Protein AF-A0A8J8EDA4-F1 (afdb_monomer_lite)

Radius of gyration: 15.87 Å; chains: 1; bounding box: 40×23×46 Å

pLDDT: mean 73.43, std 11.75, range [42.28, 88.69]

Sequence (127 aa):
MEQHLRLLLFLRLFMRSFAFAYPLFLTVMYNFWIFGKLPGFAWVGYVVVMAVWELLMGIAGDRLPLKSLLVAYFVLALPLELPTVLFDGAYFDTVLVFLPWVIFWYGSLLILSLFLIKQQPENNLIH

Structure (mmCIF, N/CA/C/O backbone):
data_AF-A0A8J8EDA4-F1
#
_entry.id   AF-A0A8J8EDA4-F1
#
loop_
_atom_site.group_PDB
_atom_site.id
_atom_site.type_symbol
_atom_site.label_atom_id
_atom_site.label_alt_id
_atom_site.label_comp_id
_atom_site.label_asym_id
_atom_site.label_entity_id
_atom_site.label_seq_id
_atom_site.pdbx_PDB_ins_code
_atom_site.Cartn_x
_atom_site.Cartn_y
_atom_site.Cartn_z
_atom_site.occupancy
_atom_site.B_iso_or_equiv
_atom_site.auth_seq_id
_atom_site.auth_comp_id
_atom_site.auth_asym_id
_atom_site.auth_atom_id
_atom_site.pdbx_PDB_model_num
ATOM 1 N N . MET A 1 1 ? -12.394 8.547 17.768 1.00 63.25 1 MET A N 1
ATOM 2 C CA . MET A 1 1 ? -11.432 7.553 17.239 1.00 63.25 1 MET A CA 1
ATOM 3 C C . MET A 1 1 ? -11.789 7.180 15.804 1.00 63.25 1 MET A C 1
ATOM 5 O O . MET A 1 1 ? -10.956 7.392 14.933 1.00 63.25 1 MET A O 1
ATOM 9 N N . GLU A 1 2 ? -13.044 6.793 15.542 1.00 69.25 2 GLU A N 1
ATOM 10 C CA . GLU A 1 2 ? -13.562 6.459 14.199 1.00 69.25 2 GLU A CA 1
ATOM 11 C C . GLU A 1 2 ? -13.158 7.424 13.073 1.00 69.25 2 GLU A C 1
ATOM 13 O O . GLU A 1 2 ? -12.690 6.986 12.031 1.00 69.25 2 GLU A O 1
ATOM 18 N N . GLN A 1 3 ? -13.301 8.743 13.256 1.00 77.12 3 GLN A N 1
ATOM 19 C CA . GLN A 1 3 ? -12.997 9.712 12.189 1.00 77.12 3 GLN A CA 1
ATOM 20 C C . GLN A 1 3 ? -11.526 9.682 11.740 1.00 77.12 3 GLN A C 1
ATOM 22 O O . GLN A 1 3 ? -11.246 9.855 10.558 1.00 77.12 3 GLN A O 1
ATOM 27 N N . HIS A 1 4 ? -10.592 9.422 12.663 1.00 81.81 4 HIS A N 1
ATOM 28 C CA . HIS A 1 4 ? -9.163 9.341 12.344 1.00 81.81 4 HIS A CA 1
ATOM 29 C C . HIS A 1 4 ? -8.843 8.034 11.612 1.00 81.81 4 HIS A C 1
ATOM 31 O O . HIS A 1 4 ? -8.081 8.037 10.651 1.00 81.81 4 HIS A O 1
ATOM 37 N N . LEU A 1 5 ? -9.472 6.929 12.022 1.00 81.69 5 LEU A N 1
ATOM 38 C CA . LEU A 1 5 ? -9.348 5.636 11.351 1.00 81.69 5 LEU A CA 1
ATOM 39 C C . LEU A 1 5 ? -9.910 5.696 9.924 1.00 81.69 5 LEU A C 1
ATOM 41 O O . LEU A 1 5 ? -9.239 5.276 8.984 1.00 81.69 5 LEU A O 1
ATOM 45 N N . ARG A 1 6 ? -11.083 6.312 9.735 1.00 84.38 6 ARG A N 1
ATOM 46 C CA . ARG A 1 6 ? -11.661 6.551 8.402 1.00 84.38 6 ARG A CA 1
ATOM 47 C C . ARG A 1 6 ? -10.757 7.426 7.542 1.00 84.38 6 ARG A C 1
ATOM 49 O O . ARG A 1 6 ? -10.525 7.086 6.389 1.00 84.38 6 ARG A O 1
ATOM 56 N N . LEU A 1 7 ? -10.208 8.506 8.100 1.00 86.62 7 LEU A N 1
ATOM 57 C CA . LEU A 1 7 ? -9.264 9.369 7.387 1.00 86.62 7 LEU A CA 1
ATOM 58 C C . LEU A 1 7 ? -8.036 8.583 6.910 1.00 86.62 7 LEU A C 1
ATOM 60 O O . LEU A 1 7 ? -7.645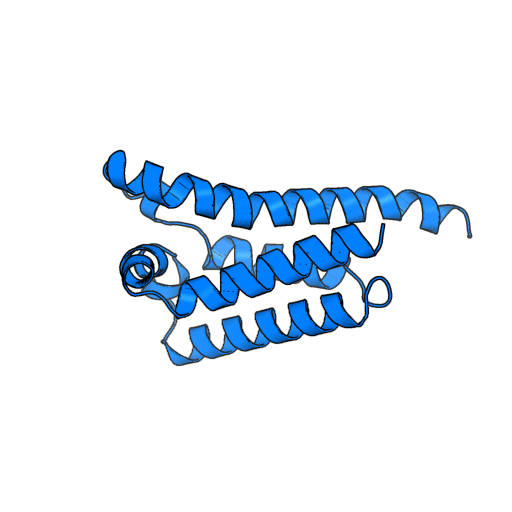 8.722 5.757 1.00 86.62 7 LEU A O 1
ATOM 64 N N . LEU A 1 8 ? -7.456 7.736 7.765 1.00 86.12 8 LEU A N 1
ATOM 65 C CA . LEU A 1 8 ? -6.308 6.900 7.404 1.00 86.12 8 LEU A CA 1
ATOM 66 C C . LEU A 1 8 ? -6.661 5.901 6.301 1.00 86.12 8 LEU A C 1
ATOM 68 O O . LEU A 1 8 ? -5.897 5.755 5.354 1.00 86.12 8 LEU A O 1
ATOM 72 N N . LEU A 1 9 ? -7.821 5.249 6.378 1.00 85.88 9 LEU A N 1
ATOM 73 C CA . LEU A 1 9 ? -8.271 4.314 5.343 1.00 85.88 9 LEU A CA 1
ATOM 74 C C . LEU A 1 9 ? -8.544 5.017 4.008 1.00 85.88 9 LEU A C 1
ATOM 76 O O . LEU A 1 9 ? -8.125 4.524 2.964 1.00 85.88 9 LEU A O 1
ATOM 80 N N . PHE A 1 10 ? -9.172 6.195 4.027 1.00 87.56 10 PHE A N 1
ATOM 81 C CA . PHE A 1 10 ? -9.386 6.989 2.816 1.00 87.56 10 PHE A CA 1
ATOM 82 C C . PHE A 1 10 ? -8.086 7.545 2.243 1.00 87.56 10 PHE A C 1
ATOM 84 O O . PHE A 1 10 ? -7.922 7.543 1.027 1.00 87.56 10 PHE A O 1
ATOM 91 N N . LEU A 1 11 ? -7.146 7.970 3.091 1.00 87.94 11 LEU A N 1
ATOM 92 C CA . LEU A 1 11 ? -5.807 8.366 2.661 1.00 87.94 11 LEU A CA 1
ATOM 93 C C . LEU A 1 11 ? -5.125 7.210 1.929 1.00 87.94 11 LEU A C 1
ATOM 95 O O . LEU A 1 11 ? -4.564 7.410 0.857 1.00 87.94 11 LEU A O 1
ATOM 99 N N . ARG A 1 12 ? -5.205 5.991 2.464 1.00 86.69 12 ARG A N 1
ATOM 100 C CA . ARG A 1 12 ? -4.628 4.818 1.803 1.00 86.69 12 ARG A CA 1
ATOM 101 C C . ARG A 1 12 ? -5.326 4.476 0.493 1.00 86.69 12 ARG A C 1
ATOM 103 O O . ARG A 1 12 ? -4.638 4.253 -0.498 1.00 86.69 12 ARG A O 1
ATOM 110 N N . LEU A 1 13 ? -6.657 4.515 0.454 1.00 85.88 13 LEU A N 1
ATOM 111 C CA . LEU A 1 13 ? -7.428 4.304 -0.773 1.00 85.88 13 LEU A CA 1
ATOM 112 C C . LEU A 1 13 ? -7.072 5.341 -1.850 1.00 85.88 13 LEU A C 1
ATOM 114 O O . LEU A 1 13 ? -6.900 4.995 -3.022 1.00 85.88 13 LEU A O 1
ATOM 118 N N . PHE A 1 14 ? -6.930 6.606 -1.447 1.00 85.44 14 PHE A N 1
ATOM 119 C CA . PHE A 1 14 ? -6.490 7.699 -2.308 1.00 85.44 14 PHE A CA 1
ATOM 120 C C . PHE A 1 14 ? -5.103 7.404 -2.869 1.00 85.44 14 PHE A C 1
ATOM 122 O O . PHE A 1 14 ? -4.931 7.366 -4.083 1.00 85.44 14 PHE A O 1
ATOM 129 N N . MET A 1 15 ? -4.139 7.101 -2.003 1.00 81.00 15 MET A N 1
ATOM 130 C CA . MET A 1 15 ? -2.782 6.754 -2.414 1.00 81.00 15 MET A CA 1
ATOM 131 C C . MET A 1 15 ? -2.793 5.546 -3.365 1.00 81.00 15 MET A C 1
ATOM 133 O O . MET A 1 15 ? -2.161 5.565 -4.414 1.00 81.00 15 MET A O 1
ATOM 137 N N . ARG A 1 16 ? -3.562 4.497 -3.072 1.00 80.88 16 ARG A N 1
ATOM 138 C CA . ARG A 1 16 ? -3.650 3.300 -3.920 1.00 80.88 16 ARG A CA 1
ATOM 139 C C . ARG A 1 16 ? -4.196 3.614 -5.314 1.00 80.88 16 ARG A C 1
ATOM 141 O O . ARG A 1 16 ? -3.660 3.122 -6.303 1.00 80.88 16 ARG A O 1
ATOM 148 N N . SER A 1 17 ? -5.211 4.471 -5.389 1.00 77.62 17 SER A N 1
ATOM 149 C CA . SER A 1 17 ? -5.804 4.926 -6.653 1.00 77.62 17 SER A CA 1
ATOM 150 C C . SER A 1 17 ? -4.846 5.828 -7.440 1.00 77.62 17 SER A C 1
ATOM 152 O O . SER A 1 17 ? -4.716 5.697 -8.656 1.00 77.62 17 SER A O 1
ATOM 154 N N . PHE A 1 18 ? -4.131 6.717 -6.747 1.00 74.56 18 PHE A N 1
ATOM 155 C CA . PHE A 1 18 ? -3.155 7.623 -7.354 1.00 74.56 18 PHE A CA 1
ATOM 156 C C . PHE A 1 18 ? -1.914 6.903 -7.870 1.00 74.56 18 PHE A C 1
ATOM 158 O O . PHE A 1 18 ? -1.385 7.301 -8.907 1.00 74.56 18 PHE A O 1
ATOM 165 N N . ALA A 1 19 ? -1.498 5.819 -7.210 1.00 67.25 19 ALA A N 1
ATOM 166 C CA . ALA A 1 19 ? -0.410 4.980 -7.695 1.00 67.25 19 ALA A CA 1
ATOM 167 C C . ALA A 1 19 ? -0.686 4.491 -9.130 1.00 67.25 19 ALA A C 1
ATOM 169 O O . ALA A 1 19 ? 0.221 4.449 -9.950 1.00 67.25 19 ALA A O 1
ATOM 170 N N . PHE A 1 20 ? -1.952 4.210 -9.458 1.00 61.78 20 PHE A N 1
ATOM 171 C CA . PHE A 1 20 ? -2.378 3.735 -10.777 1.00 61.78 20 PHE A CA 1
ATOM 172 C C . PHE A 1 20 ? -2.544 4.824 -11.837 1.00 61.78 20 PHE A C 1
ATOM 174 O O . PHE A 1 20 ? -2.342 4.557 -13.019 1.00 61.78 20 PHE A O 1
ATOM 181 N N . ALA A 1 21 ? -2.999 6.017 -11.449 1.00 61.16 21 ALA A N 1
ATOM 182 C CA . ALA A 1 21 ? -3.519 6.986 -12.411 1.00 61.16 21 ALA A CA 1
ATOM 183 C C . ALA A 1 21 ? -2.436 7.856 -13.077 1.00 61.16 21 ALA A C 1
ATOM 185 O O . ALA A 1 21 ? -2.711 8.465 -14.111 1.00 61.16 21 ALA A O 1
ATOM 186 N N . TYR A 1 22 ? -1.228 7.963 -12.504 1.00 54.41 22 TYR A N 1
ATOM 187 C CA . TYR A 1 22 ? -0.265 8.998 -12.906 1.00 54.41 22 TYR A CA 1
ATOM 188 C C . TYR A 1 22 ? 0.963 8.478 -13.691 1.00 54.41 22 TYR A C 1
ATOM 190 O O . TYR A 1 22 ? 1.621 7.538 -13.247 1.00 54.41 22 TYR A O 1
ATOM 198 N N . PRO A 1 23 ? 1.379 9.138 -14.796 1.00 43.50 23 PRO A N 1
ATOM 199 C CA . PRO A 1 23 ? 2.544 8.730 -15.596 1.00 43.50 23 PRO A CA 1
ATOM 200 C C . PRO A 1 23 ? 3.902 8.867 -14.889 1.00 43.50 23 PRO A C 1
ATOM 202 O O . PRO A 1 23 ? 4.773 8.024 -15.072 1.00 43.50 23 PRO A O 1
ATOM 205 N N . LEU A 1 24 ? 4.080 9.879 -14.029 1.00 48.88 24 LEU A N 1
ATOM 206 C CA . LEU A 1 24 ? 5.256 10.003 -13.145 1.00 48.88 24 LEU A CA 1
ATOM 207 C C . LEU A 1 24 ? 5.320 8.877 -12.099 1.00 48.88 24 LEU A C 1
ATOM 209 O O . LEU A 1 24 ? 6.378 8.615 -11.538 1.00 48.88 24 LEU A O 1
ATOM 213 N N . PHE A 1 25 ? 4.190 8.204 -11.860 1.00 50.50 25 PHE A N 1
ATOM 214 C CA . PHE A 1 25 ? 4.094 7.053 -10.978 1.00 50.50 25 PHE A CA 1
ATOM 215 C C . PHE A 1 25 ? 4.320 5.723 -11.683 1.00 50.50 25 PHE A C 1
ATOM 217 O O . PHE A 1 25 ? 4.568 4.755 -10.985 1.00 50.50 25 PHE A O 1
ATOM 224 N N . LEU A 1 26 ? 4.327 5.634 -13.018 1.00 50.16 26 LEU A N 1
ATOM 225 C CA . LEU A 1 26 ? 4.719 4.394 -13.699 1.00 50.16 26 LEU A CA 1
ATOM 226 C C . LEU A 1 26 ? 6.167 4.034 -13.354 1.00 50.16 26 LEU A C 1
ATOM 228 O O . LEU A 1 26 ? 6.431 2.906 -12.966 1.00 50.16 26 LEU A O 1
ATOM 232 N N . THR A 1 27 ? 7.092 4.994 -13.367 1.00 50.09 27 THR A N 1
ATOM 233 C CA . THR A 1 27 ? 8.482 4.791 -12.915 1.00 50.09 27 THR A CA 1
ATOM 234 C C . THR A 1 27 ? 8.591 4.510 -11.412 1.00 50.09 27 THR A C 1
ATOM 236 O O . THR A 1 27 ? 9.492 3.786 -10.994 1.00 50.09 27 THR A O 1
ATOM 239 N N . VAL A 1 28 ? 7.666 5.027 -10.596 1.00 52.25 28 VAL A N 1
ATOM 240 C CA . VAL A 1 28 ? 7.569 4.727 -9.155 1.00 52.25 28 VAL A CA 1
ATOM 241 C C . VAL A 1 28 ? 7.041 3.324 -8.898 1.00 52.25 28 VAL A C 1
ATOM 243 O O . VAL A 1 28 ? 7.595 2.591 -8.087 1.00 52.25 28 VAL A O 1
ATOM 246 N N . MET A 1 29 ? 6.019 2.931 -9.646 1.00 51.50 29 MET A N 1
ATOM 247 C CA . MET A 1 29 ? 5.367 1.635 -9.609 1.00 51.50 29 MET A CA 1
ATOM 248 C C . MET A 1 29 ? 6.280 0.530 -10.140 1.00 51.50 29 MET A C 1
ATOM 250 O O . MET A 1 29 ? 6.464 -0.456 -9.443 1.00 51.50 29 MET A O 1
ATOM 254 N N . TYR A 1 30 ? 6.967 0.714 -11.272 1.00 51.91 30 TYR A N 1
ATOM 255 C CA . TYR A 1 30 ? 7.948 -0.257 -11.797 1.00 51.91 30 TYR A CA 1
ATOM 256 C C . TYR A 1 30 ? 9.109 -0.554 -10.835 1.00 51.91 30 TYR A C 1
ATOM 258 O O . TYR A 1 30 ? 9.774 -1.575 -10.973 1.00 51.91 30 TYR A O 1
ATOM 266 N N . ASN A 1 31 ? 9.315 0.312 -9.844 1.00 59.50 31 ASN A N 1
ATOM 267 C CA . ASN A 1 31 ? 10.273 0.152 -8.760 1.00 59.50 31 ASN A CA 1
ATOM 268 C C . ASN A 1 31 ? 9.681 -0.522 -7.510 1.00 59.50 31 ASN A C 1
ATOM 270 O O . ASN A 1 31 ? 10.270 -0.449 -6.433 1.00 59.50 31 ASN A O 1
ATOM 274 N N . PHE A 1 32 ? 8.510 -1.146 -7.610 1.00 62.28 32 PHE A N 1
ATOM 275 C CA . PHE A 1 32 ? 7.997 -2.050 -6.588 1.00 62.28 32 PHE A CA 1
ATOM 276 C C . PHE A 1 32 ? 8.155 -3.494 -7.036 1.00 62.28 32 PHE A C 1
ATOM 278 O O . PHE A 1 32 ? 7.916 -3.842 -8.196 1.00 62.28 32 PHE A O 1
ATOM 285 N N . TRP A 1 33 ? 8.501 -4.358 -6.083 1.00 61.72 33 TRP A N 1
ATOM 286 C CA . TRP A 1 33 ? 8.828 -5.757 -6.355 1.00 61.72 33 TRP A CA 1
ATOM 287 C C . TRP A 1 33 ? 7.707 -6.513 -7.086 1.00 61.72 33 TRP A C 1
ATOM 289 O O . TRP A 1 33 ? 7.979 -7.361 -7.939 1.00 61.72 33 TRP A O 1
ATOM 299 N N . ILE A 1 34 ? 6.447 -6.153 -6.818 1.00 59.53 34 ILE A N 1
ATOM 300 C CA . ILE A 1 34 ? 5.264 -6.715 -7.479 1.00 59.53 34 ILE A CA 1
ATOM 301 C C . ILE A 1 34 ? 5.286 -6.586 -9.009 1.00 59.53 34 ILE A C 1
ATOM 303 O O . ILE A 1 34 ? 4.867 -7.522 -9.689 1.00 59.53 34 ILE A O 1
ATOM 307 N N . PHE A 1 35 ? 5.824 -5.501 -9.571 1.00 60.31 35 PHE A N 1
ATOM 308 C CA . PHE A 1 35 ? 5.819 -5.270 -11.024 1.00 60.31 35 PHE A CA 1
ATOM 309 C C . PHE A 1 35 ? 6.867 -6.081 -11.777 1.00 60.31 35 PHE A C 1
ATOM 311 O O . PHE A 1 35 ? 6.695 -6.354 -12.962 1.00 60.31 35 PHE A O 1
ATOM 318 N N . GLY A 1 36 ? 7.932 -6.503 -11.094 1.00 62.62 36 GLY A N 1
ATOM 319 C CA . GLY A 1 36 ? 8.948 -7.381 -11.672 1.00 62.62 36 GLY A CA 1
ATOM 320 C C . GLY A 1 36 ? 8.599 -8.871 -11.594 1.00 62.62 36 GLY A C 1
ATOM 321 O O . GLY A 1 36 ? 9.289 -9.686 -12.206 1.00 62.62 36 GLY A O 1
ATOM 322 N N . LYS A 1 37 ? 7.578 -9.257 -10.813 1.00 66.62 37 LYS A N 1
ATOM 323 C CA . LYS A 1 37 ? 7.313 -10.666 -10.460 1.00 66.62 37 LYS A CA 1
ATOM 324 C C . LYS A 1 37 ? 5.912 -11.166 -10.794 1.00 66.62 37 LYS A C 1
ATOM 326 O O . LYS A 1 37 ? 5.767 -12.367 -11.016 1.00 66.62 37 LYS A O 1
ATOM 33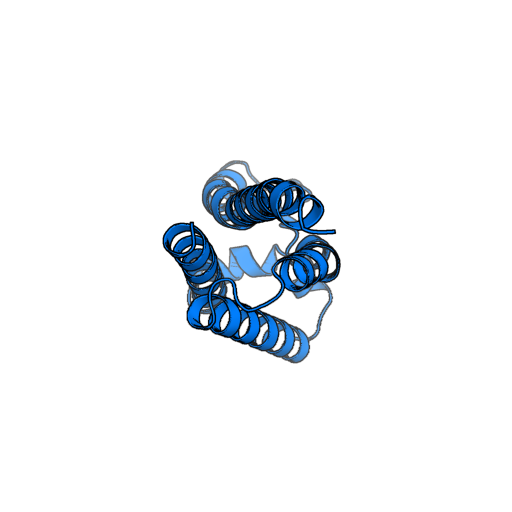1 N N . LEU A 1 38 ? 4.897 -10.301 -10.826 1.00 65.69 38 LEU A N 1
ATOM 332 C CA . LEU A 1 38 ? 3.512 -10.705 -11.073 1.00 65.69 38 LEU A CA 1
ATOM 333 C C . LEU A 1 38 ? 3.015 -10.245 -12.451 1.00 65.69 38 LEU A C 1
ATOM 335 O O . LEU A 1 38 ? 3.330 -9.138 -12.887 1.00 65.69 38 LEU A O 1
ATOM 339 N N . PRO A 1 39 ? 2.209 -11.068 -13.147 1.00 73.62 39 PRO A N 1
ATOM 340 C CA . PRO A 1 39 ? 1.595 -10.660 -14.401 1.00 73.62 39 PRO A CA 1
ATOM 341 C C . PRO A 1 39 ? 0.577 -9.537 -14.156 1.00 73.62 39 PRO A C 1
ATOM 343 O O . PRO A 1 39 ? -0.106 -9.520 -13.130 1.00 73.62 39 PRO A O 1
ATOM 346 N N . GLY A 1 40 ? 0.438 -8.617 -15.116 1.00 69.88 40 GLY A N 1
ATOM 347 C CA . GLY A 1 40 ? -0.336 -7.379 -14.940 1.00 69.88 40 GLY A CA 1
ATOM 348 C C . GLY A 1 40 ? -1.768 -7.577 -14.421 1.00 69.88 40 GLY A C 1
ATOM 349 O O . GLY A 1 40 ? -2.222 -6.815 -13.575 1.00 69.88 40 GLY A O 1
ATOM 350 N N . PHE A 1 41 ? -2.464 -8.643 -14.831 1.00 73.19 41 PHE A N 1
ATOM 351 C CA . PHE A 1 41 ? -3.815 -8.944 -14.338 1.00 73.19 41 PHE A CA 1
ATOM 352 C C . PHE A 1 41 ? -3.856 -9.298 -12.840 1.00 73.19 41 PHE A C 1
ATOM 354 O O . PHE A 1 41 ? -4.806 -8.931 -12.151 1.00 73.19 41 PHE A O 1
ATOM 361 N N . ALA A 1 42 ? -2.832 -9.984 -12.318 1.00 75.56 42 ALA A N 1
ATOM 362 C CA . ALA A 1 42 ? -2.758 -10.363 -10.907 1.00 75.56 42 ALA A CA 1
ATOM 363 C C . ALA A 1 42 ? -2.531 -9.131 -10.025 1.00 75.56 42 ALA A C 1
ATOM 365 O O . ALA A 1 42 ? -3.104 -9.022 -8.943 1.00 75.56 42 ALA A O 1
ATOM 366 N N . TRP A 1 43 ? -1.757 -8.169 -10.527 1.00 72.69 43 TRP A N 1
ATOM 367 C CA . TRP A 1 43 ? -1.568 -6.876 -9.883 1.00 72.69 43 TRP A CA 1
ATOM 368 C C . TRP A 1 43 ? -2.855 -6.038 -9.857 1.00 72.69 43 TRP A C 1
ATOM 370 O O . TRP A 1 43 ? -3.223 -5.535 -8.794 1.00 72.69 43 TRP A O 1
ATOM 380 N N . VAL A 1 44 ? -3.580 -5.942 -10.982 1.00 76.19 44 VAL A N 1
ATOM 381 C CA . VAL A 1 44 ? -4.887 -5.258 -11.018 1.00 76.19 44 VAL A CA 1
ATOM 382 C C . VAL A 1 44 ? -5.844 -5.902 -10.015 1.00 76.19 44 VAL A C 1
ATOM 384 O O . VAL A 1 44 ? -6.463 -5.198 -9.220 1.00 76.19 44 VAL A O 1
ATOM 387 N N . GLY A 1 45 ? -5.922 -7.236 -9.999 1.00 81.19 45 GLY A N 1
ATOM 388 C CA . GLY A 1 45 ? -6.754 -7.978 -9.053 1.00 81.19 45 GLY A CA 1
ATOM 389 C C . GLY A 1 45 ? -6.398 -7.684 -7.595 1.00 81.19 45 GLY A C 1
ATOM 390 O O . GLY A 1 45 ? -7.277 -7.333 -6.812 1.00 81.19 45 GLY A O 1
ATOM 391 N N . TYR A 1 46 ? -5.112 -7.756 -7.240 1.00 80.94 46 TYR A N 1
ATOM 392 C CA . TYR A 1 46 ? -4.623 -7.424 -5.899 1.00 80.94 46 TYR A CA 1
ATOM 393 C C . TYR A 1 46 ? -5.036 -6.009 -5.473 1.00 80.94 46 TYR A C 1
ATOM 395 O O . TYR A 1 46 ? -5.567 -5.812 -4.379 1.00 80.94 46 TYR A O 1
ATOM 403 N N . VAL A 1 47 ? -4.846 -5.025 -6.350 1.00 79.12 47 VAL A N 1
ATOM 404 C CA . VAL A 1 47 ? -5.163 -3.629 -6.039 1.00 79.12 47 VAL A CA 1
ATOM 405 C C . VAL A 1 47 ? -6.655 -3.421 -5.864 1.00 79.12 47 VAL A C 1
ATOM 407 O O . VAL A 1 47 ? -7.049 -2.767 -4.901 1.00 79.12 47 VAL A O 1
ATOM 410 N N . VAL A 1 48 ? -7.476 -3.985 -6.749 1.00 85.25 48 VAL A N 1
ATOM 411 C CA . VAL A 1 48 ? -8.936 -3.891 -6.648 1.00 85.25 48 VAL A CA 1
ATOM 412 C C . VAL A 1 48 ? -9.415 -4.524 -5.345 1.00 85.25 48 VAL A C 1
ATOM 414 O O . VAL A 1 48 ? -10.199 -3.907 -4.629 1.00 85.25 48 VAL A O 1
ATOM 417 N N . VAL A 1 49 ? -8.907 -5.708 -4.989 1.00 86.88 49 VAL A N 1
ATOM 418 C CA . VAL A 1 49 ? -9.267 -6.390 -3.737 1.00 86.88 49 VAL A CA 1
ATOM 419 C C . VAL A 1 49 ? -8.901 -5.536 -2.524 1.00 86.88 49 VAL A C 1
ATOM 421 O O . VAL A 1 49 ? -9.753 -5.312 -1.665 1.00 86.88 49 VAL A O 1
ATOM 424 N N . MET A 1 50 ? -7.675 -5.009 -2.464 1.00 85.69 50 MET A N 1
ATOM 425 C CA . MET A 1 50 ? -7.244 -4.161 -1.349 1.00 85.69 50 MET A CA 1
ATOM 426 C C . MET A 1 50 ? -8.033 -2.849 -1.287 1.00 85.69 50 MET A C 1
ATOM 428 O O . MET A 1 50 ? -8.462 -2.455 -0.208 1.00 85.69 50 MET A O 1
ATOM 432 N N . ALA A 1 51 ? -8.291 -2.204 -2.427 1.00 85.31 51 ALA A N 1
ATOM 433 C CA . ALA A 1 51 ? -9.062 -0.965 -2.499 1.00 85.31 51 ALA A CA 1
ATOM 434 C C . ALA A 1 51 ? -10.510 -1.162 -2.027 1.00 85.31 51 ALA A C 1
ATOM 436 O O . ALA A 1 51 ? -11.020 -0.370 -1.235 1.00 85.31 51 ALA A O 1
ATOM 437 N N . VAL A 1 52 ? -11.167 -2.240 -2.466 1.00 88.69 52 VAL A N 1
ATOM 438 C CA . VAL A 1 52 ? -12.516 -2.594 -2.005 1.00 88.69 52 VAL A CA 1
ATOM 439 C C . VAL A 1 52 ? -12.505 -2.866 -0.505 1.00 88.69 52 VAL A C 1
ATOM 441 O O . VAL A 1 52 ? -13.382 -2.380 0.204 1.00 88.69 52 VAL A O 1
ATOM 444 N N . TRP A 1 53 ? -11.502 -3.583 0.004 1.00 87.81 53 TRP A N 1
ATOM 445 C CA . TRP A 1 53 ? -11.387 -3.856 1.435 1.00 87.81 53 TRP A CA 1
ATOM 446 C C . TRP A 1 53 ? -11.225 -2.564 2.247 1.00 87.81 53 TRP A C 1
ATOM 448 O O . TRP A 1 53 ? -11.948 -2.352 3.220 1.00 87.81 53 TRP A O 1
ATOM 458 N N . GLU A 1 54 ? -10.333 -1.664 1.835 1.00 85.94 54 GLU A N 1
ATOM 459 C CA . GLU A 1 54 ? -10.128 -0.365 2.489 1.00 85.94 54 GLU A CA 1
ATOM 460 C C . GLU A 1 54 ? -11.381 0.507 2.456 1.00 85.94 54 GLU A C 1
ATOM 462 O O . GLU A 1 54 ? -11.724 1.126 3.463 1.00 85.94 54 GLU A O 1
ATOM 467 N N . LEU A 1 55 ? -12.097 0.510 1.331 1.00 87.81 55 LEU A N 1
ATOM 468 C CA . LEU A 1 55 ? -13.361 1.220 1.184 1.00 87.81 55 LEU A CA 1
ATOM 469 C C . LEU A 1 55 ? -14.434 0.653 2.122 1.00 87.81 55 LEU A C 1
ATOM 471 O O . LEU A 1 55 ? -15.097 1.415 2.825 1.00 87.81 55 LEU A O 1
ATOM 475 N N . LEU A 1 56 ? -14.579 -0.674 2.179 1.00 87.75 56 LEU A N 1
ATOM 476 C CA . LEU A 1 56 ? -15.525 -1.338 3.077 1.00 87.75 56 LEU A CA 1
ATOM 477 C C . LEU A 1 56 ? -15.206 -1.036 4.543 1.00 87.75 56 LEU A C 1
ATOM 479 O O . LEU A 1 56 ? -16.118 -0.719 5.300 1.00 87.75 56 LEU A O 1
ATOM 483 N N . MET A 1 57 ? -13.930 -1.060 4.935 1.00 83.38 57 MET A N 1
ATOM 484 C CA . MET A 1 57 ? -13.491 -0.686 6.287 1.00 83.38 57 MET A CA 1
ATOM 485 C C . MET A 1 57 ? -13.749 0.800 6.572 1.00 83.38 57 MET A C 1
ATOM 487 O O . MET A 1 57 ? -14.209 1.153 7.654 1.00 83.38 57 MET A O 1
ATOM 491 N N . GLY A 1 58 ? -13.508 1.683 5.599 1.00 82.25 58 GLY A N 1
ATOM 492 C CA . GLY A 1 58 ? -13.747 3.121 5.737 1.00 82.25 58 GLY A CA 1
ATOM 493 C C . GLY A 1 58 ? -15.231 3.464 5.900 1.00 82.25 58 GLY A C 1
ATOM 494 O O . GLY A 1 58 ? -15.577 4.341 6.692 1.00 82.25 58 GLY A O 1
ATOM 495 N N . ILE A 1 59 ? -16.113 2.748 5.196 1.00 84.69 59 ILE A N 1
ATOM 496 C CA . ILE A 1 59 ? -17.572 2.915 5.281 1.00 84.69 59 ILE A CA 1
ATOM 497 C C . ILE A 1 59 ? -18.131 2.258 6.548 1.00 84.69 59 ILE A C 1
ATOM 499 O O . ILE A 1 59 ? -18.947 2.860 7.245 1.00 84.69 59 ILE A O 1
ATOM 503 N N . ALA A 1 60 ? -17.702 1.033 6.857 1.00 81.75 60 ALA A N 1
ATOM 504 C CA . ALA A 1 60 ? -18.179 0.281 8.016 1.00 81.75 60 ALA A CA 1
ATOM 505 C C . ALA A 1 60 ? -17.618 0.808 9.349 1.00 81.75 60 ALA A C 1
ATOM 507 O O . ALA A 1 60 ? -18.173 0.492 10.404 1.00 81.75 60 ALA A O 1
ATOM 508 N N . GLY A 1 61 ? -16.548 1.610 9.311 1.00 72.31 61 GLY A N 1
ATOM 509 C CA . GLY A 1 61 ? -15.884 2.153 10.493 1.00 72.31 61 GLY A CA 1
ATOM 510 C C . GLY A 1 61 ? -15.297 1.049 11.370 1.00 72.31 61 GLY A C 1
ATOM 511 O O . GLY A 1 61 ? -14.719 0.084 10.871 1.00 72.31 61 GLY A O 1
ATOM 512 N N . ASP A 1 62 ? -15.498 1.162 12.682 1.00 66.75 62 ASP A N 1
ATOM 513 C CA . ASP A 1 62 ? -14.933 0.230 13.671 1.00 66.75 62 ASP A CA 1
ATOM 514 C C . ASP A 1 62 ? -15.654 -1.138 13.717 1.00 66.75 62 ASP A C 1
ATOM 516 O O . ASP A 1 62 ? -15.332 -1.993 14.539 1.00 66.75 62 ASP A O 1
ATOM 520 N N . ARG A 1 63 ? -16.638 -1.385 12.837 1.00 68.12 63 ARG A N 1
ATOM 521 C CA . ARG A 1 63 ? -17.423 -2.636 12.829 1.00 68.12 63 ARG A CA 1
ATOM 522 C C . ARG A 1 63 ? -16.677 -3.837 12.255 1.00 68.12 63 ARG A C 1
ATOM 524 O O . ARG A 1 63 ? -17.092 -4.970 12.485 1.00 68.12 63 ARG A O 1
ATOM 531 N N . LEU A 1 64 ? -15.628 -3.604 11.472 1.00 72.62 64 LEU A N 1
ATOM 532 C CA . LEU A 1 64 ? -14.860 -4.662 10.827 1.00 72.62 64 LEU A CA 1
ATOM 533 C C . LEU A 1 64 ? -13.485 -4.826 11.494 1.00 72.62 64 LEU A C 1
ATOM 535 O O . LEU A 1 64 ? -12.872 -3.843 11.915 1.00 72.62 64 LEU A O 1
ATOM 539 N N . PRO A 1 65 ? -12.962 -6.062 11.589 1.00 78.69 65 PRO A N 1
ATOM 540 C CA . PRO A 1 65 ? -11.753 -6.336 12.352 1.00 78.69 65 PRO A CA 1
ATOM 541 C C . PRO A 1 65 ? -10.517 -5.737 11.671 1.00 78.69 65 PRO A C 1
ATOM 543 O O . PRO A 1 65 ? -9.968 -6.324 10.734 1.00 78.69 65 PRO A O 1
ATOM 546 N N . LEU A 1 66 ? -10.017 -4.615 12.204 1.00 79.44 66 LEU A N 1
ATOM 547 C CA . LEU A 1 66 ? -8.791 -3.938 11.750 1.00 79.44 66 LEU A CA 1
ATOM 548 C C . LEU A 1 66 ? -7.581 -4.882 11.698 1.00 79.44 66 LEU A C 1
ATOM 550 O O . LEU A 1 66 ? -6.732 -4.775 10.814 1.00 79.44 66 LEU A O 1
ATOM 554 N N . LYS A 1 67 ? -7.551 -5.872 12.597 1.00 83.12 67 LYS A N 1
ATOM 555 C CA . LYS A 1 67 ? -6.545 -6.937 12.624 1.00 83.12 67 LYS A CA 1
ATOM 556 C C . LYS A 1 67 ? -6.447 -7.693 11.295 1.00 83.12 67 LYS A C 1
ATOM 558 O O . LYS A 1 67 ? -5.341 -7.975 10.856 1.00 83.12 67 LYS A O 1
ATOM 563 N N . SER A 1 68 ? -7.571 -8.005 10.645 1.00 83.31 68 SER A N 1
ATOM 564 C CA . SER A 1 68 ? -7.569 -8.746 9.372 1.00 83.31 68 SER A CA 1
ATOM 565 C C . SER A 1 68 ? -6.908 -7.947 8.247 1.00 83.31 68 SER A C 1
ATOM 567 O O . SER A 1 68 ? -6.056 -8.474 7.534 1.00 83.31 68 SER A O 1
ATOM 569 N N . LEU A 1 69 ? -7.221 -6.650 8.168 1.00 83.50 69 LEU A N 1
ATOM 570 C CA . LEU A 1 69 ? -6.628 -5.725 7.210 1.00 83.50 69 LEU A CA 1
ATOM 571 C C . LEU A 1 69 ? -5.118 -5.585 7.450 1.00 83.50 69 LEU A C 1
ATOM 573 O O . LEU A 1 69 ? -4.335 -5.673 6.510 1.00 83.50 69 LEU A O 1
ATOM 577 N N . LEU A 1 70 ? -4.692 -5.429 8.707 1.00 83.56 70 LEU A N 1
ATOM 578 C CA . LEU A 1 70 ? -3.272 -5.335 9.062 1.00 83.56 70 LEU A CA 1
ATOM 579 C C . LEU A 1 70 ? -2.496 -6.628 8.772 1.00 83.56 70 LEU A C 1
ATOM 581 O O . LEU A 1 70 ? -1.353 -6.562 8.325 1.00 83.56 70 LEU A O 1
ATOM 585 N N . VAL A 1 71 ? -3.107 -7.798 8.973 1.00 85.56 71 VAL A N 1
ATOM 586 C CA . VAL A 1 71 ? -2.499 -9.087 8.601 1.00 85.56 71 VAL A CA 1
ATOM 587 C C . VAL A 1 71 ? -2.351 -9.198 7.085 1.00 85.56 71 VAL A C 1
ATOM 589 O O . VAL A 1 71 ? -1.276 -9.564 6.615 1.00 85.56 71 VAL A O 1
ATOM 592 N N . ALA A 1 72 ? -3.378 -8.832 6.312 1.00 83.31 72 ALA A N 1
ATOM 593 C CA . ALA A 1 72 ? -3.278 -8.787 4.852 1.00 83.31 72 ALA A CA 1
ATOM 594 C C . ALA A 1 72 ? -2.158 -7.833 4.403 1.00 83.31 72 ALA A C 1
ATOM 596 O O . ALA A 1 72 ? -1.361 -8.174 3.529 1.00 83.31 72 ALA A O 1
ATOM 597 N N . TYR A 1 73 ? -2.033 -6.683 5.069 1.00 82.25 73 TYR A N 1
ATOM 598 C CA . TYR A 1 73 ? -0.937 -5.747 4.847 1.00 82.25 73 TYR A CA 1
ATOM 599 C C . TYR A 1 73 ? 0.437 -6.350 5.131 1.00 82.25 73 TYR A C 1
ATOM 601 O O . TYR A 1 73 ? 1.357 -6.187 4.337 1.00 82.25 73 TYR A O 1
ATOM 609 N N . PHE A 1 74 ? 0.584 -7.080 6.228 1.00 80.25 74 PHE A N 1
ATOM 610 C CA . PHE A 1 74 ? 1.854 -7.695 6.593 1.00 80.25 74 PHE A CA 1
ATOM 611 C C . PHE A 1 74 ? 2.265 -8.820 5.632 1.00 80.25 74 PHE A C 1
ATOM 613 O O . PHE A 1 74 ? 3.426 -8.908 5.243 1.00 80.25 74 PHE A O 1
ATOM 620 N N . VAL A 1 75 ? 1.313 -9.669 5.238 1.00 80.81 75 VAL A N 1
ATOM 621 C CA . VAL A 1 75 ? 1.580 -10.875 4.437 1.00 80.81 75 VAL A CA 1
ATOM 622 C C . VAL A 1 75 ? 1.713 -10.564 2.949 1.00 80.81 75 VAL A C 1
ATOM 624 O O . VAL A 1 75 ? 2.545 -11.161 2.273 1.00 80.81 75 VAL A O 1
ATOM 627 N N . LEU A 1 76 ? 0.884 -9.659 2.427 1.00 72.88 76 LEU A N 1
ATOM 628 C CA . LEU A 1 76 ? 0.800 -9.395 0.991 1.00 72.88 76 LEU A CA 1
ATOM 629 C C . LEU A 1 76 ? 1.468 -8.074 0.642 1.00 72.88 76 LEU A C 1
ATOM 631 O O . LEU A 1 76 ? 2.383 -8.037 -0.172 1.00 72.88 76 LEU A O 1
ATOM 635 N N . ALA A 1 77 ? 1.039 -6.988 1.273 1.00 69.00 77 ALA A N 1
ATOM 636 C CA . ALA A 1 77 ? 1.436 -5.656 0.847 1.00 69.00 77 ALA A CA 1
ATOM 637 C C . ALA A 1 77 ? 2.894 -5.331 1.184 1.00 69.00 77 ALA A C 1
ATOM 639 O O . ALA A 1 77 ? 3.584 -4.747 0.369 1.00 69.00 77 ALA A O 1
ATOM 640 N N . LEU A 1 78 ? 3.393 -5.729 2.351 1.00 69.56 78 LEU A N 1
ATOM 641 C CA . LEU A 1 78 ? 4.763 -5.429 2.772 1.00 69.56 78 LEU A CA 1
ATOM 642 C C . LEU A 1 78 ? 5.830 -6.046 1.842 1.00 69.56 78 LEU A C 1
ATOM 644 O O . LEU A 1 78 ? 6.733 -5.318 1.432 1.00 69.56 78 LEU A O 1
ATOM 648 N N . PRO A 1 79 ? 5.734 -7.332 1.440 1.00 67.75 79 PRO A N 1
ATOM 649 C CA . PRO A 1 79 ? 6.649 -7.882 0.443 1.00 67.75 79 PRO A CA 1
ATOM 650 C C . PRO A 1 79 ? 6.373 -7.353 -0.971 1.00 67.75 79 PRO A C 1
ATOM 652 O O . PRO A 1 79 ? 7.311 -7.020 -1.688 1.00 67.75 79 PRO A O 1
ATOM 655 N N . LEU A 1 80 ? 5.108 -7.257 -1.394 1.00 69.31 80 LEU A N 1
ATOM 656 C CA . LEU A 1 80 ? 4.763 -6.918 -2.782 1.00 69.31 80 LEU A CA 1
ATOM 657 C C . LEU A 1 80 ? 4.930 -5.425 -3.100 1.00 69.31 80 LEU A C 1
ATOM 659 O O . LEU A 1 80 ? 5.381 -5.057 -4.183 1.00 69.31 80 LEU A O 1
ATOM 663 N N . GLU A 1 81 ? 4.599 -4.566 -2.147 1.00 71.38 81 GLU A N 1
ATOM 664 C CA . GLU A 1 81 ? 4.691 -3.108 -2.224 1.00 71.38 81 GLU A CA 1
ATOM 665 C C . GLU A 1 81 ? 5.997 -2.606 -1.584 1.00 71.38 81 GLU A C 1
ATOM 667 O O . GLU A 1 81 ? 6.085 -1.448 -1.170 1.00 71.38 81 GLU A O 1
ATOM 672 N N . LEU A 1 82 ? 7.046 -3.436 -1.541 1.00 73.06 82 LEU A N 1
ATOM 673 C CA . LEU A 1 82 ? 8.386 -2.996 -1.160 1.00 73.06 82 LEU A CA 1
ATOM 674 C C . LEU A 1 82 ? 8.984 -2.109 -2.273 1.00 73.06 82 LEU A C 1
ATOM 676 O O . LEU A 1 82 ? 9.074 -2.578 -3.414 1.00 73.06 82 LEU A O 1
ATOM 680 N N . PRO A 1 83 ? 9.415 -0.864 -1.983 1.00 69.81 83 PRO A N 1
ATOM 681 C CA . PRO A 1 83 ? 10.069 -0.014 -2.971 1.00 69.81 83 PRO A CA 1
ATOM 682 C C . PRO A 1 83 ? 11.495 -0.529 -3.198 1.00 69.81 83 PRO A C 1
ATOM 684 O O . PRO A 1 83 ? 12.403 -0.248 -2.414 1.00 69.81 83 PRO A O 1
ATOM 687 N N . THR A 1 84 ? 11.709 -1.290 -4.270 1.00 70.88 84 THR A N 1
ATOM 688 C CA . THR A 1 84 ? 13.020 -1.845 -4.638 1.00 70.88 84 THR A CA 1
ATOM 689 C C . THR A 1 84 ? 14.026 -0.753 -4.985 1.00 70.88 84 THR A C 1
ATOM 691 O O . THR A 1 84 ? 15.218 -0.957 -4.778 1.00 70.88 84 THR A O 1
ATOM 694 N N . VAL A 1 85 ? 13.565 0.440 -5.384 1.00 67.31 85 VAL A N 1
ATOM 695 C CA . VAL A 1 85 ? 14.416 1.627 -5.615 1.00 67.31 85 VAL A CA 1
ATOM 696 C C . VAL A 1 85 ? 15.302 1.987 -4.417 1.00 67.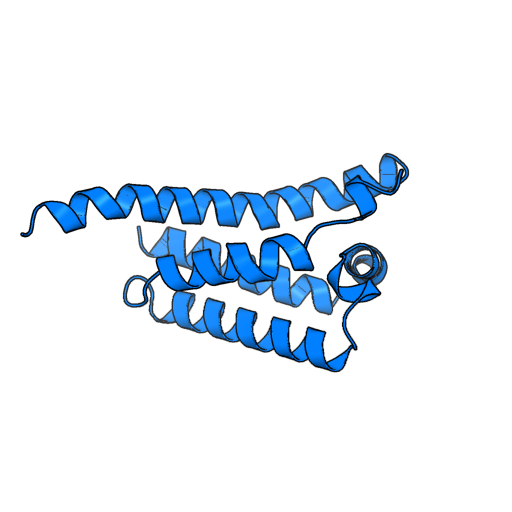31 85 VAL A C 1
ATOM 698 O O . VAL A 1 85 ? 16.374 2.551 -4.596 1.00 67.31 85 VAL A O 1
ATOM 701 N N . LEU A 1 86 ? 14.886 1.646 -3.192 1.00 68.19 86 LEU A N 1
ATOM 702 C CA . LEU A 1 86 ? 15.670 1.909 -1.980 1.00 68.19 86 LEU A CA 1
ATOM 703 C C . LEU A 1 86 ? 16.859 0.951 -1.813 1.00 68.19 86 LEU A C 1
ATOM 705 O O . LEU A 1 86 ? 17.761 1.235 -1.029 1.00 68.19 86 LEU A O 1
ATOM 709 N N . PHE A 1 87 ? 16.856 -0.174 -2.528 1.00 70.31 87 PHE A N 1
ATOM 710 C CA . PHE A 1 87 ? 17.846 -1.244 -2.402 1.00 70.31 87 PHE A CA 1
ATOM 711 C C . PHE A 1 87 ? 18.713 -1.406 -3.654 1.00 70.31 87 PHE A C 1
ATOM 713 O O . PHE A 1 87 ? 19.826 -1.912 -3.551 1.00 70.31 87 PHE A O 1
ATOM 720 N N . ASP A 1 88 ? 18.243 -0.943 -4.813 1.00 67.44 88 ASP A N 1
ATOM 721 C CA . ASP A 1 88 ? 18.888 -1.174 -6.114 1.00 67.44 88 ASP A CA 1
ATOM 722 C C . ASP A 1 88 ? 19.915 -0.087 -6.505 1.00 67.44 88 ASP A C 1
ATOM 724 O O . ASP A 1 88 ? 20.182 0.157 -7.678 1.00 67.44 88 ASP A O 1
ATOM 728 N N . GLY A 1 89 ? 20.485 0.614 -5.516 1.00 61.00 89 GLY A N 1
ATOM 729 C CA . GLY A 1 89 ? 21.522 1.631 -5.746 1.00 61.00 89 GLY A CA 1
ATOM 730 C C . GLY A 1 89 ? 21.039 2.880 -6.495 1.00 61.00 89 GLY A C 1
ATOM 731 O O . GLY A 1 89 ? 21.825 3.515 -7.198 1.00 61.00 89 GLY A O 1
ATOM 732 N N . ALA A 1 90 ? 19.755 3.230 -6.371 1.00 63.91 90 ALA A N 1
ATOM 733 C CA . ALA A 1 90 ? 19.163 4.351 -7.093 1.00 63.91 90 ALA A CA 1
ATOM 734 C C . ALA A 1 90 ? 19.808 5.705 -6.751 1.00 63.91 90 ALA A C 1
ATOM 736 O O . ALA A 1 90 ? 20.255 5.951 -5.629 1.00 63.91 90 ALA A O 1
ATOM 737 N N . TYR A 1 91 ? 19.793 6.618 -7.727 1.00 68.06 91 TYR A N 1
ATOM 738 C CA . TYR A 1 91 ? 20.255 7.992 -7.549 1.00 68.06 91 TYR A CA 1
ATOM 739 C C . TYR A 1 91 ? 19.486 8.694 -6.421 1.00 68.06 91 TYR A C 1
ATOM 741 O O . TYR A 1 91 ? 18.264 8.565 -6.308 1.00 68.06 91 TYR A O 1
ATOM 749 N N . PHE A 1 92 ? 20.199 9.486 -5.617 1.00 70.12 92 PHE A N 1
ATOM 750 C CA . PHE A 1 92 ? 19.655 10.202 -4.457 1.00 70.12 92 PHE A CA 1
ATOM 751 C C . PHE A 1 92 ? 18.413 11.044 -4.797 1.00 70.12 92 PHE A C 1
ATOM 753 O O . PHE A 1 92 ? 17.432 11.033 -4.055 1.00 70.12 92 PHE A O 1
ATOM 760 N N . ASP A 1 93 ? 18.404 11.680 -5.971 1.00 69.31 93 ASP A N 1
ATOM 761 C CA . ASP A 1 93 ? 17.270 12.473 -6.461 1.00 69.31 93 ASP A CA 1
ATOM 762 C C . ASP A 1 93 ? 16.007 11.630 -6.671 1.00 69.31 93 ASP A C 1
ATOM 764 O O . ASP A 1 93 ? 14.894 12.077 -6.401 1.00 69.31 93 ASP A O 1
ATOM 768 N N . THR A 1 94 ? 16.173 10.375 -7.095 1.00 69.81 94 THR A N 1
ATOM 769 C CA . THR A 1 94 ? 15.052 9.439 -7.246 1.00 69.81 94 THR A CA 1
ATOM 770 C C . THR A 1 94 ? 14.511 9.056 -5.872 1.00 69.81 94 THR A C 1
ATOM 772 O O . THR A 1 94 ? 13.306 9.089 -5.654 1.00 69.81 94 THR A O 1
ATOM 775 N N . VAL A 1 95 ? 15.382 8.780 -4.901 1.00 70.44 95 VAL A N 1
ATOM 776 C CA . VAL A 1 95 ? 14.968 8.438 -3.530 1.00 70.44 95 VAL A CA 1
ATOM 777 C C . VAL A 1 95 ? 14.194 9.583 -2.869 1.00 70.44 95 VAL A C 1
ATOM 779 O O . VAL A 1 95 ? 13.164 9.337 -2.239 1.00 70.4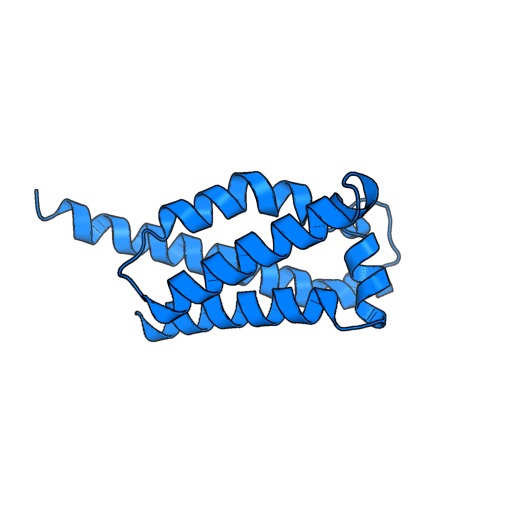4 95 VAL A O 1
ATOM 782 N N . LEU A 1 96 ? 14.630 10.834 -3.044 1.00 75.38 96 LEU A N 1
ATOM 783 C CA . LEU A 1 96 ? 13.958 12.004 -2.467 1.00 75.38 96 LEU A CA 1
ATOM 784 C C . LEU A 1 96 ? 12.529 12.191 -2.982 1.00 75.38 96 LEU A C 1
ATOM 786 O O . LEU A 1 96 ? 11.643 12.542 -2.206 1.00 75.38 96 LEU A O 1
ATOM 790 N N . VAL A 1 97 ? 12.285 11.917 -4.263 1.00 73.00 97 VAL A N 1
ATOM 791 C CA . VAL A 1 97 ? 10.937 11.987 -4.847 1.00 73.00 97 VAL A CA 1
ATOM 792 C C . VAL A 1 97 ? 10.027 10.890 -4.277 1.00 73.00 97 VAL A C 1
ATOM 794 O O . VAL A 1 97 ? 8.828 11.105 -4.104 1.00 73.00 97 VAL A O 1
ATOM 797 N N . PHE A 1 98 ? 10.587 9.730 -3.924 1.00 71.56 98 PHE A N 1
ATOM 798 C CA . PHE A 1 98 ? 9.833 8.598 -3.376 1.00 71.56 98 PHE A CA 1
ATOM 799 C C . PHE A 1 98 ? 9.621 8.677 -1.865 1.00 71.56 98 PHE A C 1
ATOM 801 O O . PHE A 1 98 ? 8.676 8.080 -1.347 1.00 71.56 98 PHE A O 1
ATOM 808 N N . LEU A 1 99 ? 10.478 9.396 -1.144 1.00 76.56 99 LEU A N 1
ATOM 809 C CA . LEU A 1 99 ? 10.456 9.429 0.314 1.00 76.56 99 LEU A CA 1
ATOM 810 C C . LEU A 1 99 ? 9.093 9.870 0.886 1.00 76.56 99 LEU A C 1
ATOM 812 O O . LEU A 1 99 ? 8.583 9.164 1.759 1.00 76.56 99 LEU A O 1
ATOM 816 N N . PRO A 1 100 ? 8.434 10.943 0.392 1.00 80.38 100 PRO A N 1
ATOM 817 C CA . PRO A 1 100 ? 7.109 11.327 0.877 1.00 80.38 100 PRO A 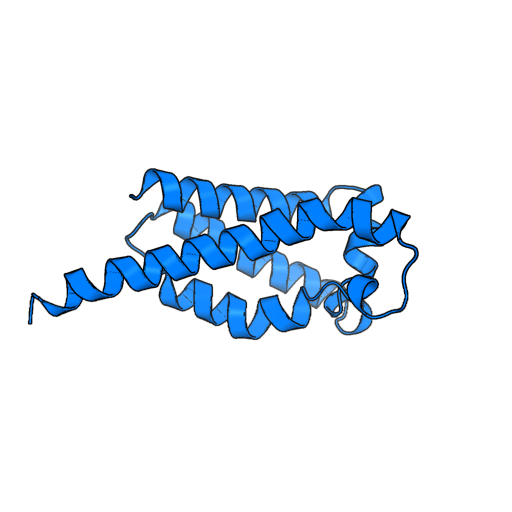CA 1
ATOM 818 C C . PRO A 1 100 ? 6.083 10.212 0.683 1.00 80.38 100 PRO A C 1
ATOM 820 O O . PRO A 1 100 ? 5.280 9.946 1.574 1.00 80.38 100 PRO A O 1
ATOM 823 N N . TRP A 1 101 ? 6.143 9.513 -0.453 1.00 76.81 101 TRP A N 1
ATOM 824 C CA . TRP A 1 101 ? 5.244 8.403 -0.739 1.00 76.81 101 TRP A CA 1
ATOM 825 C C . TRP A 1 101 ? 5.416 7.265 0.261 1.00 76.81 101 TRP A C 1
ATOM 827 O O . TRP A 1 101 ? 4.438 6.815 0.853 1.00 76.81 101 TRP A O 1
ATOM 837 N N . VAL A 1 102 ? 6.659 6.840 0.494 1.00 77.44 102 VAL A N 1
ATOM 838 C CA . VAL A 1 102 ? 6.998 5.798 1.474 1.00 77.44 102 VAL A CA 1
ATOM 839 C C . VAL A 1 102 ? 6.517 6.207 2.867 1.00 77.44 102 VAL A C 1
ATOM 841 O O . VAL A 1 102 ? 5.888 5.404 3.556 1.00 77.44 102 VAL A O 1
ATOM 844 N N . ILE A 1 103 ? 6.726 7.466 3.259 1.00 84.12 103 ILE A N 1
ATOM 845 C CA . ILE A 1 103 ? 6.268 7.997 4.548 1.00 84.12 103 ILE A CA 1
ATOM 846 C C . ILE A 1 103 ? 4.744 7.915 4.667 1.00 84.12 103 ILE A C 1
ATOM 848 O O . ILE A 1 103 ? 4.248 7.402 5.666 1.00 84.12 103 ILE A O 1
ATOM 852 N N . PHE A 1 104 ? 3.976 8.362 3.672 1.00 83.81 104 PHE A N 1
ATOM 853 C CA . PHE A 1 104 ? 2.512 8.293 3.745 1.00 83.81 104 PHE A CA 1
ATOM 854 C C . PHE A 1 104 ? 1.988 6.853 3.662 1.00 83.81 104 PHE A C 1
ATOM 856 O O . PHE A 1 104 ? 1.039 6.489 4.365 1.00 83.81 104 PHE A O 1
ATOM 863 N N . TRP A 1 105 ? 2.623 6.007 2.852 1.00 81.75 105 TRP A N 1
ATOM 864 C CA . TRP A 1 105 ? 2.207 4.625 2.637 1.00 81.75 105 TRP A CA 1
ATOM 865 C C . TRP A 1 105 ? 2.449 3.740 3.863 1.00 81.75 105 TRP A C 1
ATOM 867 O O . TRP A 1 105 ? 1.529 3.077 4.348 1.00 81.75 105 TRP A O 1
ATOM 877 N N . TYR A 1 106 ? 3.668 3.760 4.401 1.00 82.56 106 TYR A N 1
ATOM 878 C CA . TYR A 1 106 ? 4.058 2.954 5.559 1.00 82.56 106 TYR A CA 1
ATOM 879 C C . TYR A 1 106 ? 3.743 3.645 6.886 1.00 82.56 106 TYR A C 1
ATOM 881 O O . TYR A 1 106 ? 3.351 2.981 7.844 1.00 82.56 106 TYR A O 1
ATOM 889 N N . GLY A 1 107 ? 3.833 4.974 6.951 1.00 85.06 107 GLY A N 1
ATOM 890 C CA . GLY A 1 107 ? 3.462 5.739 8.141 1.00 85.06 107 GLY A CA 1
ATOM 891 C C . GLY A 1 107 ? 1.980 5.597 8.479 1.00 85.06 107 GLY A C 1
ATOM 892 O O . GLY A 1 107 ? 1.637 5.421 9.645 1.00 85.06 107 GLY A O 1
ATOM 893 N N . SER A 1 108 ? 1.093 5.560 7.478 1.00 87.19 108 SER A N 1
ATOM 894 C CA . SER A 1 108 ? -0.326 5.272 7.733 1.00 87.19 108 SER A CA 1
ATOM 895 C C . SER A 1 108 ? -0.559 3.847 8.260 1.00 87.19 108 SER A C 1
ATOM 897 O O . SER A 1 108 ? -1.401 3.681 9.141 1.00 87.19 108 SER A O 1
ATOM 899 N N . LEU A 1 109 ? 0.203 2.834 7.811 1.00 85.12 109 LEU A N 1
ATOM 900 C CA . LEU A 1 109 ? 0.159 1.483 8.406 1.00 85.12 109 LEU A CA 1
ATOM 901 C C . LEU A 1 109 ? 0.617 1.485 9.857 1.00 85.12 109 LEU A C 1
ATOM 903 O O . LEU A 1 109 ? -0.020 0.849 10.693 1.00 85.12 109 LEU A O 1
ATOM 907 N N . LEU A 1 110 ? 1.708 2.190 10.152 1.00 87.25 110 LEU A N 1
ATOM 908 C CA . LEU A 1 110 ? 2.246 2.286 11.503 1.00 87.25 110 LEU A CA 1
ATOM 909 C C . LEU A 1 110 ? 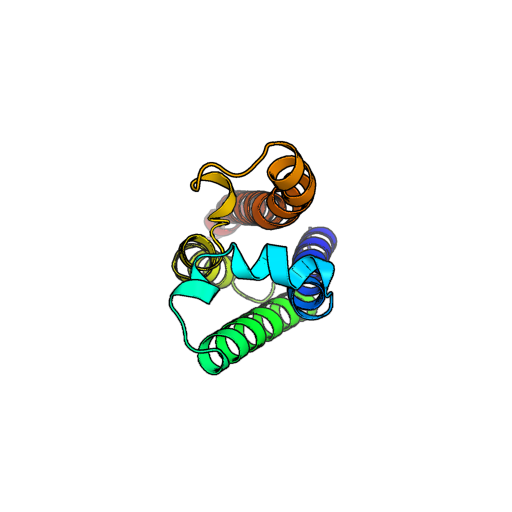1.246 2.959 12.448 1.00 87.25 110 LEU A C 1
ATOM 911 O O . LEU A 1 110 ? 1.030 2.500 13.564 1.00 87.25 110 LEU A O 1
ATOM 915 N N . ILE A 1 111 ? 0.570 4.012 11.996 1.00 87.69 111 ILE A N 1
ATOM 916 C CA . ILE A 1 111 ? -0.475 4.647 12.799 1.00 87.69 111 ILE A CA 1
ATOM 917 C C . ILE A 1 111 ? -1.661 3.685 12.993 1.00 87.69 111 ILE A C 1
ATOM 919 O O . ILE A 1 111 ? -2.150 3.550 14.114 1.00 87.69 111 ILE A O 1
ATOM 923 N N . LEU A 1 112 ? -2.099 2.966 11.951 1.00 84.81 112 LEU A N 1
ATOM 924 C CA . LEU A 1 112 ? -3.171 1.964 12.065 1.00 84.81 112 LEU A CA 1
ATOM 925 C C . LEU A 1 112 ? -2.810 0.813 13.020 1.00 84.81 112 LEU A C 1
ATOM 927 O O . LEU A 1 112 ? -3.668 0.359 13.777 1.00 84.81 112 LEU A O 1
ATOM 931 N N . SER A 1 113 ? -1.560 0.350 13.031 1.00 83.81 113 SER A N 1
ATOM 932 C CA . SER A 1 113 ? -1.118 -0.696 13.958 1.00 83.81 113 SER A CA 1
ATOM 933 C C . SER A 1 113 ? -1.065 -0.195 15.402 1.00 83.81 113 SER A C 1
ATOM 935 O O . SER A 1 113 ? -1.508 -0.907 16.303 1.00 83.81 113 SER A O 1
ATOM 937 N N . LEU A 1 114 ? -0.637 1.049 15.632 1.00 85.75 114 LEU A N 1
ATOM 938 C CA . LEU A 1 114 ? -0.724 1.687 16.950 1.00 85.75 114 LEU A CA 1
ATOM 939 C C . LEU A 1 114 ? -2.178 1.826 17.425 1.00 85.75 114 LEU A C 1
ATOM 941 O O . LEU A 1 114 ? -2.459 1.598 18.604 1.00 85.75 114 LEU A O 1
ATOM 945 N N . PHE A 1 115 ? -3.112 2.143 16.521 1.00 82.19 115 PHE A N 1
ATOM 946 C CA . PHE A 1 115 ? -4.546 2.155 16.833 1.00 82.19 115 PHE A CA 1
ATOM 947 C C . PHE A 1 115 ? -5.047 0.778 17.278 1.00 82.19 115 PHE A C 1
ATOM 949 O O . PHE A 1 115 ? -5.725 0.694 18.302 1.00 82.19 115 PHE A O 1
ATOM 956 N N . LEU A 1 116 ? -4.667 -0.292 16.570 1.00 81.56 116 LEU A N 1
ATOM 957 C CA . LEU A 1 116 ? -5.031 -1.660 16.949 1.00 81.56 116 LEU A CA 1
ATOM 958 C C . LEU A 1 116 ? -4.507 -2.015 18.349 1.00 81.56 116 LEU A C 1
ATOM 960 O O . LEU A 1 116 ? -5.262 -2.518 19.179 1.00 81.56 116 LEU A O 1
ATOM 964 N N . ILE A 1 117 ? -3.232 -1.721 18.626 1.00 81.25 117 ILE A N 1
ATOM 965 C CA . ILE A 1 117 ? -2.605 -2.007 19.927 1.00 81.25 117 ILE A CA 1
ATOM 966 C C . ILE A 1 117 ? -3.328 -1.257 21.050 1.00 81.25 117 ILE A C 1
ATOM 968 O O . ILE A 1 117 ? -3.563 -1.826 22.113 1.00 81.25 117 ILE A O 1
ATOM 972 N N . LYS A 1 118 ? -3.725 -0.000 20.812 1.00 78.19 118 LYS A N 1
ATOM 973 C CA . LYS A 1 118 ? -4.454 0.814 21.792 1.00 78.19 118 LYS A CA 1
ATOM 974 C C . LYS A 1 118 ? -5.893 0.338 22.034 1.00 78.19 118 LYS A C 1
ATOM 976 O O . LYS A 1 118 ? -6.386 0.518 23.141 1.00 78.19 118 LYS A O 1
ATOM 981 N N . GLN A 1 119 ? -6.559 -0.264 21.047 1.00 69.44 119 GLN A N 1
ATOM 982 C CA . GLN A 1 119 ? -7.908 -0.838 21.207 1.00 69.44 119 GLN A CA 1
ATOM 983 C C . GLN A 1 119 ? -7.897 -2.193 21.943 1.00 69.44 119 GLN A C 1
ATOM 985 O O . GLN A 1 119 ? -8.877 -2.570 22.580 1.00 69.44 119 GLN A O 1
ATOM 990 N N . GLN A 1 120 ? -6.783 -2.926 21.892 1.00 61.44 120 GLN A N 1
ATOM 991 C CA . GLN A 1 120 ? -6.630 -4.238 22.526 1.00 61.44 120 GLN A CA 1
ATOM 992 C C . GLN A 1 120 ? -6.823 -4.276 24.066 1.00 61.44 120 GLN A C 1
ATOM 994 O O . GLN A 1 120 ? -7.426 -5.241 24.536 1.00 61.44 120 GLN A O 1
ATOM 999 N N . PRO A 1 121 ? -6.367 -3.293 24.874 1.00 56.59 121 PRO A N 1
ATOM 1000 C CA . PRO A 1 121 ? -6.591 -3.295 26.324 1.00 56.59 121 PRO A CA 1
ATOM 1001 C C . PRO A 1 121 ? -8.054 -3.075 26.740 1.00 56.59 121 PRO A C 1
ATOM 1003 O O . PRO A 1 121 ? -8.463 -3.631 27.755 1.00 56.59 121 PRO A O 1
ATOM 1006 N N . GLU A 1 122 ? -8.859 -2.326 25.978 1.00 51.81 122 GLU A N 1
ATOM 1007 C CA . GLU A 1 122 ? -10.270 -2.073 26.335 1.00 51.81 122 GLU A CA 1
ATOM 1008 C C . GLU A 1 122 ? -11.159 -3.314 26.149 1.00 51.81 122 GLU A C 1
ATOM 1010 O O . GLU A 1 122 ? -12.104 -3.515 26.908 1.00 51.81 122 GLU A O 1
ATOM 1015 N N . ASN A 1 123 ? -10.819 -4.204 25.211 1.00 51.38 123 ASN A N 1
ATOM 1016 C CA . ASN A 1 123 ? -11.579 -5.435 24.963 1.00 51.38 123 ASN A CA 1
ATOM 1017 C C . ASN A 1 123 ? -11.290 -6.564 25.973 1.00 51.38 123 ASN A C 1
ATOM 1019 O O . ASN A 1 123 ? -12.070 -7.507 26.071 1.00 51.38 123 ASN A O 1
ATOM 1023 N N . ASN A 1 124 ? -10.190 -6.481 26.729 1.00 52.44 124 ASN A N 1
ATOM 1024 C CA . ASN A 1 124 ? -9.798 -7.504 27.708 1.00 52.44 124 ASN A CA 1
ATOM 1025 C C . ASN A 1 124 ? -10.367 -7.266 29.119 1.00 52.44 124 ASN A C 1
ATOM 1027 O O . ASN A 1 124 ? -10.141 -8.088 29.999 1.00 52.44 124 ASN A O 1
ATOM 1031 N N . LEU A 1 125 ? -11.091 -6.165 29.349 1.00 51.19 125 LEU A N 1
ATOM 1032 C CA . LEU A 1 125 ? -11.719 -5.843 30.641 1.00 51.19 125 LEU A CA 1
ATOM 1033 C C . LEU A 1 125 ? -13.212 -6.218 30.712 1.00 51.19 125 LEU A C 1
ATOM 1035 O O . LEU A 1 125 ? -13.862 -5.941 31.715 1.00 51.19 125 LEU A O 1
ATOM 1039 N N . ILE A 1 126 ? -13.758 -6.836 29.659 1.00 51.41 126 ILE A N 1
ATOM 1040 C CA . ILE A 1 126 ? -15.173 -7.256 29.567 1.00 51.41 126 ILE A CA 1
ATOM 1041 C C . ILE A 1 126 ? -15.306 -8.796 29.641 1.00 51.41 126 ILE A C 1
ATOM 1043 O O . ILE A 1 126 ? -16.364 -9.351 29.354 1.00 51.41 126 ILE A O 1
ATOM 1047 N N . HIS A 1 127 ? -14.250 -9.505 30.054 1.00 42.28 127 HIS A N 1
ATOM 1048 C CA . HIS A 1 127 ? -14.283 -10.948 30.307 1.00 42.28 127 HIS A CA 1
ATOM 1049 C C . HIS A 1 127 ? -13.910 -11.284 31.746 1.00 42.28 127 HIS A C 1
ATOM 1051 O O . HIS A 1 127 ? -12.892 -10.744 32.230 1.00 42.28 127 HIS A O 1
#

Foldseek 3Di:
DQVVLLVLLVLQLVLLVVCPPDPVNVVQLCQFQQVVPDDPVVVVVVSVVLSVVSVCCSVCTPVDDLVVNLVCCVPPVCNRRPRNCVVPPHDPVVCVVCVVVCCSNVVSSVVSVVVNVVVVVVVVVVD

Secondary structure (DSSP, 8-state):
-HHHHHHHHHHHHHHHHHHHH-HHHHHHHTTBHHHHHS-HHHHHHHHHHHHHHHHHHHHHGGGS-HHHHHHHIIIIIHHHT-BGGGTTT--HHHHHHHHHHHHHHHHHHHHHHHHHHHHHHHHTT--